Protein AF-A0A534LBA6-F1 (afdb_monomer_lite)

Secondary structure (DSSP, 8-state):
-HHHHHHHHHHHHHHHHHHH-GGGHHHHHHHHHHHHHHHHHHHHHHHHHHHHHHHHHTT--HHHHHHHHHHHHHHHHHHHHHHHHHHHHHHHHHHSPP---

pLDDT: mean 85.12, std 9.24, range [45.56, 92.12]

Foldseek 3Di:
DCLLCVLLVLLVVLCVVLVVDVLLNVQSNVLSVLSNVLSVLLVVLVVLVVVLVVCVVVPHDPVVSVVVVVVSVVSNVVSVVSNVVSSVSSVVSVPDPRPDD

Sequence (101 aa):
MAIALTGIGLFLVFYYTAQTRPATKPWTSTAAMVLLATGLAGALLRVVEFRNWYALISGASFDSLIPLFQITAGLHLAVALAGSTATIVALYGLTRPGSLA

Radius of gyration: 17.68 Å; chains: 1; bounding box: 41×16×56 Å

Structure (mmCIF, N/CA/C/O backbone):
data_AF-A0A534LBA6-F1
#
_entry.id   AF-A0A534LBA6-F1
#
loop_
_atom_site.group_PDB
_atom_site.id
_atom_site.type_symbol
_atom_site.label_atom_id
_atom_site.label_alt_id
_atom_site.label_comp_id
_atom_site.label_asym_id
_atom_site.label_entity_id
_atom_site.label_seq_id
_atom_site.pdbx_PDB_ins_code
_atom_site.Cartn_x
_atom_site.Cartn_y
_atom_site.Cartn_z
_atom_site.occupancy
_atom_site.B_iso_or_equiv
_atom_site.auth_seq_id
_atom_site.auth_comp_id
_atom_site.auth_asym_id
_atom_site.auth_atom_id
_atom_site.pdbx_PDB_model_num
ATOM 1 N N . MET A 1 1 ? 1.694 -7.772 -6.998 1.00 51.47 1 MET A N 1
ATOM 2 C CA . MET A 1 1 ? 0.255 -8.134 -6.978 1.00 51.47 1 MET A CA 1
ATOM 3 C C . MET A 1 1 ? -0.267 -8.307 -5.553 1.00 51.47 1 MET A C 1
ATOM 5 O O . MET A 1 1 ? -1.283 -7.704 -5.239 1.00 51.47 1 MET A O 1
ATOM 9 N N . ALA A 1 2 ? 0.453 -9.026 -4.678 1.00 64.31 2 ALA A N 1
ATOM 10 C CA . ALA A 1 2 ? 0.059 -9.221 -3.278 1.00 64.31 2 ALA A CA 1
ATOM 11 C C . ALA A 1 2 ? -0.204 -7.904 -2.518 1.00 64.31 2 ALA A C 1
ATOM 13 O O . ALA A 1 2 ? -1.281 -7.740 -1.976 1.00 64.31 2 ALA A O 1
ATOM 14 N N . ILE A 1 3 ? 0.705 -6.921 -2.562 1.00 65.69 3 ILE A N 1
ATOM 15 C CA . ILE A 1 3 ? 0.576 -5.674 -1.774 1.00 65.69 3 ILE A CA 1
ATOM 16 C C . ILE A 1 3 ? -0.693 -4.875 -2.119 1.00 65.69 3 ILE A C 1
ATOM 18 O O . ILE A 1 3 ? -1.382 -4.409 -1.218 1.00 65.69 3 ILE A O 1
ATOM 22 N N . ALA A 1 4 ? -1.032 -4.747 -3.406 1.00 70.25 4 ALA A N 1
ATOM 23 C CA . ALA A 1 4 ? -2.202 -3.985 -3.843 1.00 70.25 4 ALA A CA 1
ATOM 24 C C . ALA A 1 4 ? -3.521 -4.643 -3.399 1.00 70.25 4 ALA A C 1
ATOM 26 O O . ALA A 1 4 ? -4.389 -3.985 -2.828 1.00 70.25 4 ALA A O 1
ATOM 27 N N . LEU A 1 5 ? -3.641 -5.959 -3.611 1.00 78.19 5 LEU A N 1
ATOM 28 C CA . LEU A 1 5 ? -4.816 -6.733 -3.201 1.00 78.19 5 LEU A CA 1
ATOM 29 C C . LEU A 1 5 ? -4.942 -6.802 -1.678 1.00 78.19 5 LEU A C 1
ATOM 31 O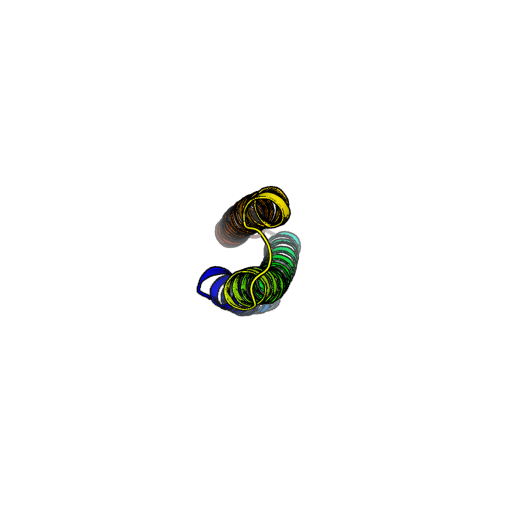 O . LEU A 1 5 ? -6.036 -6.629 -1.148 1.00 78.19 5 LEU A O 1
ATOM 35 N N . THR A 1 6 ? -3.826 -6.989 -0.973 1.00 80.44 6 THR A N 1
ATOM 36 C CA . THR A 1 6 ? -3.790 -6.993 0.491 1.00 80.44 6 THR A CA 1
ATOM 37 C C . THR A 1 6 ? -4.175 -5.627 1.058 1.00 80.44 6 THR A C 1
ATOM 39 O O . THR A 1 6 ? -4.980 -5.576 1.979 1.00 80.44 6 THR A O 1
ATOM 42 N N . GLY A 1 7 ? -3.680 -4.518 0.495 1.00 78.62 7 GLY A N 1
ATOM 43 C CA . GLY A 1 7 ? -4.042 -3.165 0.936 1.00 78.62 7 GLY A CA 1
ATOM 44 C C . GLY A 1 7 ? -5.536 -2.868 0.776 1.00 78.62 7 GLY A C 1
ATOM 45 O O . GLY A 1 7 ? -6.180 -2.416 1.721 1.00 78.62 7 GLY A O 1
ATOM 46 N N . ILE A 1 8 ? -6.117 -3.202 -0.383 1.00 85.62 8 ILE A N 1
ATOM 47 C CA . ILE A 1 8 ? -7.559 -3.031 -0.636 1.00 85.62 8 ILE A CA 1
ATOM 48 C C . ILE A 1 8 ? -8.390 -3.963 0.259 1.00 85.62 8 ILE A C 1
ATOM 50 O O . ILE A 1 8 ? -9.383 -3.533 0.844 1.00 85.62 8 ILE A O 1
ATOM 54 N N . GLY A 1 9 ? -7.981 -5.224 0.411 1.00 86.06 9 GLY A N 1
ATOM 55 C CA . GLY A 1 9 ? -8.666 -6.187 1.275 1.00 86.06 9 GLY A CA 1
ATOM 56 C C . GLY A 1 9 ? -8.666 -5.760 2.744 1.00 86.06 9 GLY A C 1
ATOM 57 O O . GLY A 1 9 ? -9.715 -5.753 3.387 1.00 86.06 9 GLY A O 1
ATOM 58 N N . LEU A 1 10 ? -7.514 -5.331 3.267 1.00 87.56 10 LEU A N 1
ATOM 59 C CA . LEU A 1 10 ? -7.403 -4.827 4.636 1.00 87.56 10 LEU A CA 1
ATOM 60 C C . LEU A 1 10 ? -8.190 -3.527 4.829 1.00 87.56 10 LEU A C 1
ATOM 62 O O . LEU A 1 10 ? -8.815 -3.362 5.875 1.00 87.56 10 LEU A O 1
ATOM 66 N N . PHE A 1 11 ? -8.229 -2.638 3.830 1.00 90.69 11 PHE A N 1
ATOM 67 C CA . PHE A 1 11 ? -9.120 -1.477 3.858 1.00 90.69 11 PHE A CA 1
ATOM 68 C C . PHE A 1 11 ? -10.574 -1.901 4.072 1.00 90.69 11 PHE A C 1
ATOM 70 O O . PHE A 1 11 ? -11.205 -1.406 5.001 1.00 90.69 11 PHE A O 1
ATOM 77 N N . LEU A 1 12 ? -11.095 -2.835 3.269 1.00 90.56 12 LEU A N 1
ATOM 78 C CA . LEU A 1 12 ? -12.486 -3.282 3.387 1.00 90.56 12 LEU A CA 1
ATOM 79 C C . LEU A 1 12 ? -12.779 -3.851 4.782 1.00 90.56 12 LEU A C 1
ATOM 81 O O . LEU A 1 12 ? -13.785 -3.495 5.396 1.00 90.56 12 LEU A O 1
ATOM 85 N N . VAL A 1 13 ? -11.870 -4.675 5.312 1.00 90.69 13 VAL A N 1
ATOM 86 C CA . VAL A 1 13 ? -12.004 -5.280 6.645 1.00 90.69 13 VAL A CA 1
ATOM 87 C C . VAL A 1 13 ? -12.007 -4.217 7.746 1.00 90.69 13 VAL A C 1
ATOM 89 O O . VAL A 1 13 ? -12.921 -4.194 8.577 1.00 90.69 13 VAL A O 1
ATOM 92 N N . PHE A 1 14 ? -11.013 -3.323 7.761 1.00 88.94 14 PHE A N 1
ATOM 93 C CA . PHE A 1 14 ? -10.870 -2.317 8.817 1.00 88.94 14 PHE A CA 1
ATOM 94 C C . PHE A 1 14 ? -11.901 -1.197 8.721 1.00 88.94 14 PHE A C 1
ATOM 96 O O . PHE A 1 14 ? -12.375 -0.704 9.744 1.00 88.94 14 PHE A O 1
ATOM 103 N N . TYR A 1 15 ? -12.301 -0.824 7.508 1.00 88.75 15 TYR A N 1
ATOM 104 C CA . TYR A 1 15 ? -13.355 0.157 7.296 1.00 88.75 15 TYR A CA 1
ATOM 105 C C . TYR A 1 15 ? -14.710 -0.382 7.760 1.00 88.75 15 TYR A C 1
ATOM 107 O O . TYR A 1 15 ? -15.438 0.316 8.464 1.00 88.75 15 TYR A O 1
ATOM 115 N N . TYR A 1 16 ? -15.023 -1.646 7.460 1.00 88.81 16 TYR A N 1
ATOM 116 C CA . TYR A 1 16 ? -16.236 -2.284 7.970 1.00 88.81 16 TYR A CA 1
ATOM 117 C C . TYR A 1 16 ? -16.227 -2.388 9.503 1.00 88.81 16 TYR A C 1
ATOM 119 O O . TYR A 1 16 ? -17.199 -2.009 10.158 1.00 88.81 16 TYR A O 1
ATOM 127 N N . THR A 1 17 ? -15.112 -2.819 10.104 1.00 85.19 17 THR A N 1
ATOM 128 C CA . THR A 1 17 ? -14.998 -2.875 11.576 1.00 85.19 17 THR A CA 1
ATOM 129 C C . THR A 1 17 ? -15.063 -1.499 12.236 1.00 85.19 17 THR A C 1
ATOM 131 O O . THR A 1 17 ? -15.600 -1.376 13.334 1.00 85.19 17 THR A O 1
ATOM 134 N N . ALA A 1 18 ? -14.586 -0.440 11.577 1.00 85.31 18 ALA A N 1
ATOM 135 C CA . ALA A 1 18 ? -14.739 0.932 12.057 1.00 85.31 18 ALA A CA 1
ATOM 136 C C . ALA A 1 18 ? -16.213 1.369 12.148 1.00 85.31 18 ALA A C 1
ATOM 138 O O . ALA A 1 18 ? -16.564 2.149 13.033 1.00 85.31 18 ALA A O 1
ATOM 139 N N . GLN A 1 19 ? -17.087 0.870 11.267 1.00 85.25 19 GLN A N 1
ATOM 140 C CA . GLN A 1 19 ? -18.522 1.174 11.317 1.00 85.25 19 GLN A CA 1
ATOM 141 C C . GLN A 1 19 ? -19.243 0.394 12.421 1.00 85.25 19 GLN A C 1
ATOM 143 O O . GLN A 1 19 ? -20.178 0.916 13.022 1.00 85.25 19 GLN A O 1
ATOM 148 N N . THR A 1 20 ? -18.796 -0.827 12.727 1.00 85.44 20 THR A N 1
ATOM 149 C CA . THR A 1 20 ? -19.409 -1.670 13.768 1.00 85.44 20 THR A CA 1
ATOM 150 C C . THR A 1 20 ? -18.877 -1.391 15.176 1.00 85.44 20 THR A C 1
ATOM 152 O O . THR A 1 20 ? -19.521 -1.767 16.153 1.00 85.44 20 THR A O 1
ATOM 155 N N . ARG A 1 21 ? -17.732 -0.703 15.312 1.00 79.88 21 ARG A N 1
ATOM 156 C CA . ARG A 1 21 ? -17.134 -0.309 16.602 1.00 79.88 21 ARG A CA 1
ATOM 157 C C . ARG A 1 21 ? -16.897 1.209 16.687 1.00 79.88 21 ARG A C 1
ATOM 159 O O . ARG A 1 21 ? -15.770 1.672 16.488 1.00 79.88 21 ARG A O 1
ATOM 166 N N . PRO A 1 22 ? -17.923 2.003 17.056 1.00 77.88 22 PRO A N 1
ATOM 167 C CA . PRO A 1 22 ? -17.838 3.467 17.096 1.00 77.88 22 PRO A CA 1
ATOM 168 C C . PRO A 1 22 ? -16.738 3.989 18.027 1.00 77.88 22 PRO A C 1
ATOM 170 O O . PRO A 1 22 ? -16.058 4.960 17.704 1.00 77.88 22 PRO A O 1
ATOM 173 N N . ALA A 1 23 ? -16.508 3.303 19.151 1.00 79.31 23 ALA A N 1
ATOM 174 C CA . ALA A 1 23 ? -15.525 3.702 20.156 1.00 79.31 23 ALA A CA 1
ATOM 175 C C . ALA A 1 23 ? -14.072 3.676 19.644 1.00 79.31 23 ALA A C 1
ATOM 177 O O . ALA A 1 23 ? -13.212 4.375 20.175 1.00 79.31 23 ALA A O 1
ATOM 178 N N . THR A 1 24 ? -13.766 2.891 18.609 1.00 80.56 24 THR A N 1
ATOM 179 C CA . THR A 1 24 ? -12.416 2.769 18.030 1.00 80.56 24 THR A CA 1
ATOM 180 C C . THR A 1 24 ? -12.324 3.329 16.609 1.00 80.56 24 THR A C 1
ATOM 182 O O . THR A 1 24 ? -11.233 3.386 16.039 1.00 80.56 24 THR A O 1
ATOM 185 N N . LYS A 1 25 ? -13.452 3.818 16.073 1.00 82.88 25 LYS A N 1
ATOM 186 C CA . LYS A 1 25 ? -13.640 4.293 14.697 1.00 82.88 25 LYS A CA 1
ATOM 187 C C . LYS A 1 25 ? -12.588 5.291 14.196 1.00 82.88 25 LYS A C 1
ATOM 189 O O . LYS A 1 25 ? -12.138 5.102 13.068 1.00 82.88 25 LYS A O 1
ATOM 194 N N . PRO A 1 26 ? -12.144 6.313 14.959 1.00 84.94 26 PRO A N 1
ATOM 195 C CA . PRO A 1 26 ? -11.158 7.269 14.447 1.00 84.94 26 PRO A CA 1
ATOM 196 C C . PRO A 1 26 ? -9.832 6.607 14.048 1.00 84.94 26 PRO A C 1
ATOM 198 O O . PRO A 1 26 ? -9.229 6.973 13.042 1.00 84.94 26 PRO A O 1
ATOM 201 N N . TRP A 1 27 ? -9.409 5.587 14.795 1.00 82.94 27 TRP A N 1
ATOM 202 C CA . TRP A 1 27 ? -8.136 4.897 14.586 1.00 82.94 27 TRP A CA 1
ATOM 203 C C . TRP A 1 27 ? -8.234 3.882 13.454 1.00 82.94 27 TRP A C 1
ATOM 205 O O . TRP A 1 27 ? -7.4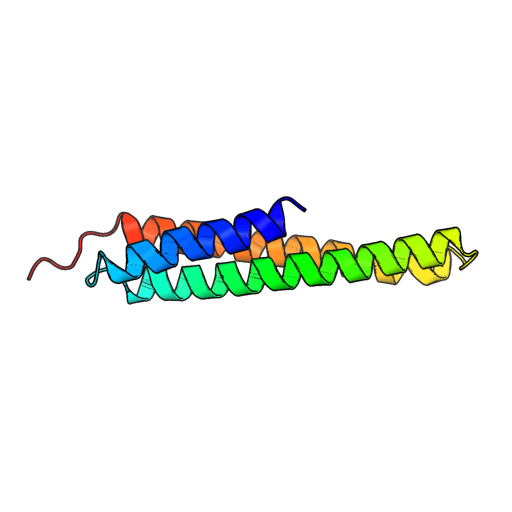31 3.910 12.521 1.00 82.94 27 TRP A O 1
ATOM 215 N N . THR A 1 28 ? -9.261 3.032 13.493 1.00 85.00 28 THR A N 1
ATOM 216 C CA . THR A 1 28 ? -9.477 1.998 12.475 1.00 85.00 28 THR A CA 1
ATOM 217 C C . THR A 1 28 ? -9.853 2.594 11.120 1.00 85.00 28 THR A C 1
ATOM 219 O O . THR A 1 28 ? -9.366 2.112 10.102 1.00 85.00 28 THR A O 1
ATOM 222 N N . SER A 1 29 ? -10.629 3.684 11.075 1.00 86.12 29 SER A N 1
ATOM 223 C CA . SER A 1 29 ? -10.973 4.364 9.818 1.00 86.12 29 SER A CA 1
ATOM 224 C C . SER A 1 29 ? -9.775 5.079 9.198 1.00 86.12 29 SER A C 1
ATOM 226 O O . SER A 1 29 ? -9.586 4.991 7.987 1.00 86.12 29 SER A O 1
ATOM 228 N N . THR A 1 30 ? -8.957 5.775 9.995 1.00 87.25 30 THR A N 1
ATOM 229 C CA . THR A 1 30 ? -7.760 6.459 9.473 1.00 87.25 30 THR A CA 1
ATOM 230 C C . THR A 1 30 ? -6.770 5.443 8.915 1.00 87.25 30 THR A C 1
ATOM 232 O O . THR A 1 30 ? -6.298 5.588 7.790 1.00 87.25 30 THR A O 1
ATOM 235 N N . ALA A 1 31 ? -6.526 4.360 9.654 1.00 88.19 31 ALA A N 1
ATOM 236 C CA . ALA A 1 31 ? -5.671 3.277 9.192 1.00 88.19 31 ALA A CA 1
ATOM 237 C C . ALA A 1 31 ? -6.218 2.588 7.930 1.00 88.19 31 ALA A C 1
ATOM 239 O O . ALA A 1 31 ? -5.456 2.316 7.003 1.00 88.19 31 ALA A O 1
ATOM 240 N N . ALA A 1 32 ? -7.535 2.376 7.842 1.00 89.44 32 ALA A N 1
ATOM 241 C CA . ALA A 1 32 ? -8.169 1.841 6.642 1.00 89.44 32 ALA A CA 1
ATOM 242 C C . ALA A 1 32 ? -7.935 2.749 5.421 1.00 89.44 32 ALA A C 1
ATOM 244 O O . ALA A 1 32 ? -7.569 2.258 4.356 1.00 89.44 32 ALA A O 1
ATOM 245 N N . MET A 1 33 ? -8.075 4.070 5.565 1.00 91.44 33 MET A N 1
ATOM 246 C CA . MET A 1 33 ? -7.824 5.008 4.460 1.00 91.44 33 MET A CA 1
ATOM 247 C C . MET A 1 33 ? -6.371 4.970 3.981 1.00 91.44 33 MET A C 1
ATOM 249 O O . MET A 1 33 ? -6.118 4.988 2.776 1.00 91.44 33 MET A O 1
ATOM 253 N N . VAL A 1 34 ? -5.412 4.849 4.904 1.00 90.62 34 VAL A N 1
ATOM 254 C CA . VAL A 1 34 ? -3.999 4.666 4.541 1.00 90.62 34 VAL A CA 1
ATOM 255 C C . VAL A 1 34 ? -3.802 3.344 3.792 1.00 90.62 34 VAL A C 1
ATOM 257 O O . VAL A 1 34 ? -3.117 3.320 2.773 1.00 90.62 34 VAL A O 1
ATOM 260 N N . LEU A 1 35 ? -4.455 2.260 4.219 1.00 90.44 35 LEU A N 1
ATOM 261 C CA . LEU A 1 35 ? -4.395 0.969 3.528 1.00 90.44 35 LEU A CA 1
ATOM 262 C C . LEU A 1 35 ? -4.972 1.031 2.108 1.00 90.44 35 LEU A C 1
ATOM 264 O O . LEU A 1 35 ? -4.355 0.502 1.182 1.00 90.44 35 LEU A O 1
ATOM 268 N N . LEU A 1 36 ? -6.076 1.754 1.904 1.00 91.38 36 LEU A N 1
ATOM 269 C CA . LEU A 1 36 ? -6.627 2.009 0.572 1.00 91.38 36 LEU A CA 1
ATOM 270 C C . LEU A 1 36 ? -5.621 2.755 -0.311 1.00 91.38 36 LEU A C 1
ATOM 272 O O . LEU A 1 36 ? -5.343 2.323 -1.430 1.00 91.38 36 LEU A O 1
ATOM 276 N N . ALA A 1 37 ? -5.032 3.835 0.207 1.00 89.94 37 ALA A N 1
ATOM 277 C CA . ALA A 1 37 ? -4.024 4.609 -0.511 1.00 89.94 37 ALA A CA 1
ATOM 278 C C . ALA A 1 37 ? -2.796 3.755 -0.866 1.00 89.94 37 ALA A C 1
ATOM 280 O O . ALA A 1 37 ? -2.315 3.812 -1.997 1.00 89.94 37 ALA A O 1
ATOM 281 N N . THR A 1 38 ? -2.325 2.903 0.052 1.00 90.19 38 THR A N 1
ATOM 282 C CA . THR A 1 38 ? -1.210 1.978 -0.218 1.00 90.19 38 THR A CA 1
ATOM 283 C C . THR A 1 38 ? -1.575 0.917 -1.253 1.00 90.19 38 THR A C 1
ATOM 285 O O . THR A 1 38 ? -0.751 0.588 -2.105 1.00 90.19 38 THR A O 1
ATOM 288 N N . GLY A 1 39 ? -2.819 0.430 -1.241 1.00 87.38 39 GLY A N 1
ATOM 289 C CA . GLY A 1 39 ? -3.332 -0.504 -2.237 1.00 87.38 39 GLY A CA 1
ATOM 290 C C . GLY A 1 39 ? -3.329 0.100 -3.643 1.00 87.38 39 GLY A C 1
ATOM 291 O O . GLY A 1 39 ? -2.802 -0.504 -4.580 1.00 87.38 39 GLY A O 1
ATOM 292 N N . LEU A 1 40 ? -3.840 1.329 -3.774 1.00 90.00 40 LEU A N 1
ATOM 293 C CA . LEU A 1 40 ? -3.854 2.086 -5.029 1.00 90.00 40 LEU A CA 1
ATOM 294 C C . LEU A 1 40 ? -2.440 2.437 -5.509 1.00 90.00 40 LEU A C 1
ATOM 296 O O . LEU A 1 40 ? -2.116 2.228 -6.678 1.00 90.00 40 LEU A O 1
ATOM 300 N N . ALA A 1 41 ? -1.572 2.908 -4.610 1.00 89.25 41 ALA A N 1
ATOM 301 C CA . ALA A 1 41 ? -0.177 3.200 -4.926 1.00 89.25 41 ALA A CA 1
ATOM 302 C C . ALA A 1 41 ? 0.563 1.941 -5.402 1.00 89.25 41 ALA A C 1
ATOM 304 O O . ALA A 1 41 ? 1.254 1.980 -6.417 1.00 89.25 41 ALA A O 1
ATOM 305 N N . GLY A 1 42 ? 0.363 0.800 -4.736 1.00 88.56 42 GLY A N 1
ATOM 306 C CA . GLY A 1 42 ? 0.925 -0.483 -5.155 1.00 88.56 42 GLY A CA 1
ATOM 307 C C . GLY A 1 42 ? 0.431 -0.940 -6.533 1.00 88.56 42 GLY A C 1
ATOM 308 O O . GLY A 1 42 ? 1.199 -1.525 -7.296 1.00 88.56 42 GLY A O 1
ATOM 309 N N . ALA A 1 43 ? -0.826 -0.652 -6.888 1.00 88.44 43 ALA A N 1
ATOM 310 C CA . ALA A 1 43 ? -1.353 -0.932 -8.224 1.00 88.44 43 ALA A CA 1
ATOM 311 C C . ALA A 1 43 ? -0.692 -0.046 -9.295 1.00 88.44 43 ALA A C 1
ATOM 313 O O . ALA A 1 43 ? -0.256 -0.555 -10.328 1.00 88.44 43 ALA A O 1
ATOM 314 N N . LEU A 1 44 ? -0.548 1.256 -9.029 1.00 90.88 44 LEU A N 1
ATOM 315 C CA . LEU A 1 44 ? 0.117 2.196 -9.938 1.00 90.88 44 LEU A CA 1
ATOM 316 C C . LEU A 1 44 ? 1.596 1.855 -10.142 1.00 90.88 44 LEU A C 1
ATOM 318 O O . LEU A 1 44 ? 2.070 1.824 -11.277 1.00 90.88 44 LEU A O 1
ATOM 322 N N . LEU A 1 45 ? 2.317 1.539 -9.065 1.00 90.50 45 LEU A N 1
ATOM 323 C CA . LEU A 1 45 ? 3.722 1.137 -9.148 1.00 90.50 45 LEU A 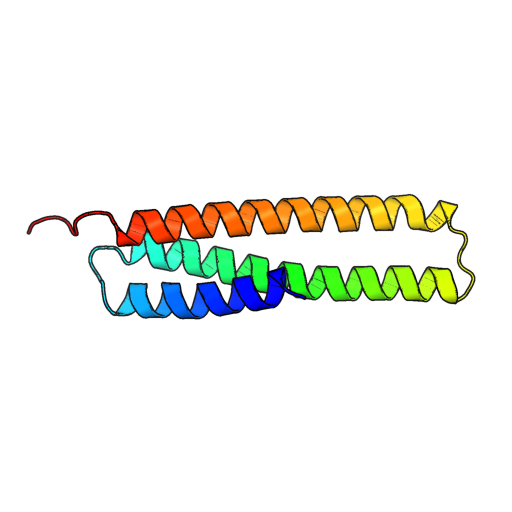CA 1
ATOM 324 C C . LEU A 1 45 ? 3.909 -0.115 -10.000 1.00 90.50 45 LEU A C 1
ATOM 326 O O . LEU A 1 45 ? 4.898 -0.218 -10.721 1.00 90.50 45 LEU A O 1
ATOM 330 N N . ARG A 1 46 ? 2.934 -1.028 -9.996 1.00 86.94 46 ARG A N 1
ATOM 331 C CA . ARG A 1 46 ? 2.972 -2.207 -10.860 1.00 86.94 46 ARG A CA 1
ATOM 332 C C . ARG A 1 46 ? 2.832 -1.856 -12.341 1.00 86.94 46 ARG A C 1
ATOM 334 O O . ARG A 1 46 ? 3.500 -2.471 -13.167 1.00 86.94 46 ARG A O 1
ATOM 341 N N . VAL A 1 47 ? 2.001 -0.868 -12.678 1.00 90.06 47 VAL A N 1
ATOM 342 C CA .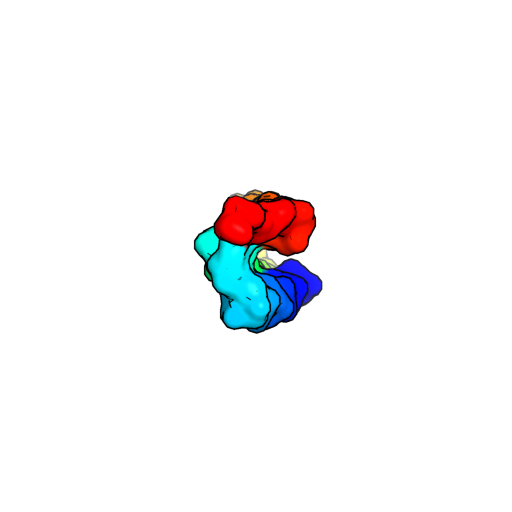 VAL A 1 47 ? 1.886 -0.354 -14.054 1.00 90.06 47 VAL A CA 1
ATOM 343 C C . VAL A 1 47 ? 3.200 0.294 -14.492 1.00 90.06 47 VAL A C 1
ATOM 345 O O . VAL A 1 47 ? 3.667 0.042 -15.601 1.00 90.06 47 VAL A O 1
ATOM 348 N N . VAL A 1 48 ? 3.832 1.080 -13.615 1.00 89.81 48 VAL A N 1
ATOM 349 C CA . VAL A 1 48 ? 5.144 1.694 -13.881 1.00 89.81 48 VAL A CA 1
ATOM 350 C C . VAL A 1 48 ? 6.221 0.628 -14.082 1.00 89.81 48 VAL A C 1
ATOM 352 O O . VAL A 1 48 ? 6.979 0.693 -15.045 1.00 89.81 48 VAL A O 1
ATOM 355 N N . GLU A 1 49 ? 6.256 -0.391 -13.227 1.00 88.50 49 GLU A N 1
ATOM 356 C CA . GLU A 1 49 ? 7.193 -1.506 -13.345 1.00 88.50 49 GLU A CA 1
ATOM 357 C C . GLU A 1 49 ? 7.000 -2.265 -14.664 1.00 88.50 49 GLU A C 1
ATOM 359 O O . GLU A 1 49 ? 7.972 -2.539 -15.364 1.00 88.50 49 GLU A O 1
ATOM 364 N N . PHE A 1 50 ? 5.749 -2.544 -15.050 1.00 90.06 50 PHE A N 1
ATOM 365 C CA . PHE A 1 50 ? 5.439 -3.164 -16.338 1.00 90.06 50 PHE A CA 1
ATOM 366 C C . PHE A 1 50 ? 5.907 -2.298 -17.511 1.00 90.06 50 PHE A C 1
ATOM 368 O O . PHE A 1 50 ? 6.505 -2.813 -18.453 1.00 90.06 50 PHE A O 1
ATOM 375 N N . ARG A 1 51 ? 5.703 -0.976 -17.439 1.00 91.00 51 ARG A N 1
ATOM 376 C CA . ARG A 1 51 ? 6.187 -0.032 -18.455 1.00 91.00 51 ARG A CA 1
ATOM 377 C C . ARG A 1 51 ? 7.712 -0.056 -18.571 1.00 91.00 51 ARG A C 1
ATOM 379 O O . ARG A 1 51 ? 8.227 -0.042 -19.684 1.00 91.00 51 ARG A O 1
ATOM 386 N N . ASN A 1 52 ? 8.422 -0.111 -17.445 1.00 89.00 52 ASN A N 1
ATOM 387 C CA . ASN A 1 52 ? 9.886 -0.165 -17.418 1.00 89.00 52 ASN A CA 1
ATOM 388 C C . ASN A 1 52 ? 10.409 -1.485 -18.009 1.00 89.00 52 ASN A C 1
ATOM 390 O O . ASN A 1 52 ? 11.339 -1.469 -18.813 1.00 89.00 52 ASN A O 1
ATOM 394 N N . TRP A 1 53 ? 9.779 -2.616 -17.676 1.00 89.69 53 TRP A N 1
ATOM 395 C CA . TRP A 1 53 ? 10.098 -3.916 -18.276 1.00 89.69 53 TRP A CA 1
ATOM 396 C C . TRP A 1 53 ? 9.818 -3.954 -19.776 1.00 89.69 53 TRP A C 1
ATOM 398 O O . TRP A 1 53 ? 10.647 -4.436 -20.543 1.00 89.69 53 TRP A O 1
ATOM 408 N N . TYR A 1 54 ? 8.678 -3.413 -20.204 1.00 91.19 54 TYR A N 1
ATOM 409 C CA . TYR A 1 54 ? 8.339 -3.313 -21.619 1.00 91.19 54 TYR A CA 1
ATOM 410 C C . TYR A 1 54 ? 9.369 -2.472 -22.382 1.00 91.19 54 TYR A C 1
ATOM 412 O O . TYR A 1 54 ? 9.849 -2.907 -23.424 1.00 91.19 54 TYR A O 1
ATOM 420 N N . ALA A 1 55 ? 9.769 -1.318 -21.833 1.00 89.56 55 ALA A N 1
ATOM 421 C CA . ALA A 1 55 ? 10.797 -0.464 -22.424 1.00 89.56 55 ALA A CA 1
ATOM 422 C C . ALA A 1 55 ? 12.126 -1.216 -22.610 1.00 89.56 55 ALA A C 1
ATOM 424 O O . ALA A 1 55 ? 12.715 -1.164 -23.691 1.00 89.56 55 ALA A O 1
ATOM 425 N N . LEU A 1 56 ? 12.551 -1.973 -21.593 1.00 89.88 56 LEU A N 1
ATOM 426 C CA . LEU A 1 56 ? 13.765 -2.787 -21.651 1.00 89.88 56 LEU A CA 1
ATOM 427 C C . LEU A 1 56 ? 13.695 -3.839 -22.769 1.00 89.88 56 LEU A C 1
ATOM 429 O O . LEU A 1 56 ? 14.616 -3.949 -23.572 1.00 89.88 56 LEU A O 1
ATOM 433 N N . ILE A 1 57 ? 12.585 -4.579 -22.855 1.00 92.00 57 ILE A N 1
ATOM 434 C CA . ILE A 1 57 ? 12.385 -5.618 -23.880 1.00 92.00 57 ILE A CA 1
ATOM 435 C C . ILE A 1 57 ? 12.274 -5.000 -25.284 1.00 92.00 57 ILE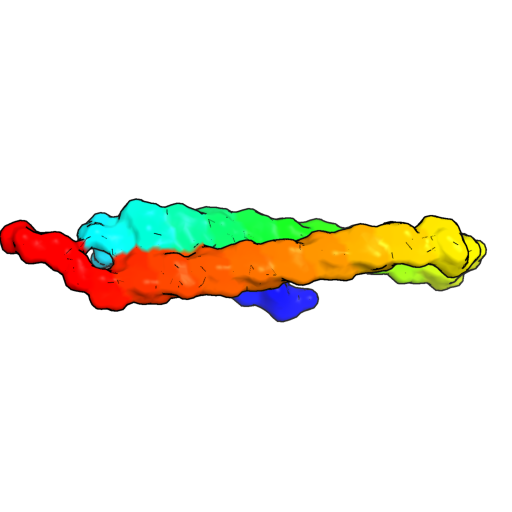 A C 1
ATOM 437 O O . ILE A 1 57 ? 12.720 -5.599 -26.257 1.00 92.00 57 ILE A O 1
ATOM 441 N N . SER A 1 58 ? 11.732 -3.783 -25.396 1.00 92.00 58 SER A N 1
ATOM 442 C CA . SER A 1 58 ? 11.617 -3.044 -26.662 1.00 92.00 58 SER A CA 1
ATOM 443 C C . SER A 1 58 ? 12.933 -2.428 -27.165 1.00 92.00 58 SER A C 1
ATOM 445 O O . SER A 1 58 ? 12.931 -1.759 -28.196 1.00 92.00 58 SER A O 1
ATOM 447 N N . GLY A 1 59 ? 14.052 -2.656 -26.467 1.00 88.56 59 GLY A N 1
ATOM 448 C CA . GLY A 1 59 ? 15.390 -2.248 -26.907 1.00 88.56 59 GLY A CA 1
ATOM 449 C C . GLY A 1 59 ? 15.926 -0.963 -26.273 1.00 88.56 59 GLY A C 1
ATOM 450 O O . GLY A 1 59 ? 16.943 -0.446 -26.733 1.00 88.56 59 GLY A O 1
ATOM 451 N N . ALA A 1 60 ? 15.286 -0.435 -25.224 1.00 87.44 60 ALA A N 1
ATOM 452 C CA . ALA A 1 60 ? 15.865 0.664 -24.455 1.00 87.44 60 ALA A CA 1
ATOM 453 C C . ALA A 1 60 ? 17.146 0.210 -23.732 1.00 87.44 60 ALA A C 1
ATOM 455 O O . ALA A 1 60 ? 17.236 -0.922 -23.250 1.00 87.44 60 ALA A O 1
ATOM 456 N N . SER A 1 61 ? 18.137 1.099 -23.626 1.00 88.44 61 SER A N 1
ATOM 457 C CA . SER A 1 61 ? 19.391 0.773 -22.945 1.00 88.44 61 SER A CA 1
ATOM 458 C C . SER A 1 61 ? 19.157 0.566 -21.450 1.00 88.44 61 SER A C 1
ATOM 460 O O . SER A 1 61 ? 18.502 1.378 -20.790 1.00 88.44 61 SER A O 1
ATOM 462 N N . PHE A 1 62 ? 19.726 -0.507 -20.899 1.00 85.00 62 PHE A N 1
ATOM 463 C CA . PHE A 1 62 ? 19.576 -0.826 -19.481 1.00 85.00 62 PHE A CA 1
ATOM 464 C C . PHE A 1 62 ? 20.065 0.320 -18.584 1.00 85.00 62 PHE A C 1
ATOM 466 O O . PHE A 1 62 ? 19.349 0.703 -17.662 1.00 85.00 62 PHE A O 1
ATOM 473 N N . ASP A 1 63 ? 21.198 0.948 -18.917 1.00 88.19 63 ASP A N 1
ATOM 474 C CA . ASP A 1 63 ? 21.773 2.066 -18.153 1.00 88.19 63 ASP A CA 1
ATOM 475 C C . ASP A 1 63 ? 20.815 3.254 -17.995 1.00 88.19 63 ASP A C 1
ATOM 477 O O . ASP A 1 63 ? 20.795 3.909 -16.953 1.00 88.19 63 ASP A O 1
ATOM 481 N N . SER A 1 64 ? 19.958 3.503 -18.992 1.00 86.75 64 SER A N 1
ATOM 482 C CA . SER A 1 64 ? 18.941 4.558 -18.917 1.00 86.75 64 SER A CA 1
ATOM 483 C C . SER A 1 64 ? 17.759 4.200 -18.004 1.00 86.75 64 SER A C 1
ATOM 485 O O . SER A 1 64 ? 17.092 5.088 -17.472 1.00 86.75 64 SER A O 1
ATOM 487 N N . LEU A 1 65 ? 17.508 2.904 -17.786 1.00 87.69 65 LEU A N 1
ATOM 488 C CA . LEU A 1 65 ? 16.381 2.388 -17.006 1.00 87.69 65 LEU A CA 1
ATOM 489 C C . LEU A 1 65 ? 16.744 2.047 -15.554 1.00 87.69 65 LEU A C 1
ATOM 491 O O . LEU A 1 65 ? 15.844 2.009 -14.714 1.00 87.69 65 LEU A O 1
ATOM 495 N N . ILE A 1 66 ? 18.028 1.843 -15.230 1.00 89.38 66 ILE A N 1
ATOM 496 C CA . ILE A 1 66 ? 18.521 1.616 -13.856 1.00 89.38 66 ILE A CA 1
ATOM 497 C C . ILE A 1 66 ? 17.898 2.586 -12.835 1.00 89.38 66 ILE A C 1
ATOM 499 O O . ILE A 1 66 ? 17.310 2.104 -11.859 1.00 89.38 66 ILE A O 1
ATOM 503 N N . PRO A 1 67 ? 17.949 3.923 -13.022 1.00 90.06 67 PRO A N 1
ATOM 504 C CA . PRO A 1 67 ? 17.380 4.847 -12.042 1.00 90.06 67 PRO A CA 1
ATOM 505 C C . PRO A 1 67 ? 15.861 4.682 -11.896 1.00 90.06 67 PRO A C 1
ATOM 507 O O . PRO A 1 67 ? 15.332 4.779 -10.789 1.00 90.06 67 PRO A O 1
ATOM 510 N N . LEU A 1 68 ? 15.145 4.363 -12.980 1.00 89.00 68 LEU A N 1
ATOM 511 C CA . LEU A 1 68 ? 13.701 4.124 -12.936 1.00 89.00 68 LEU A CA 1
ATOM 512 C C . LEU A 1 68 ? 13.363 2.860 -12.141 1.00 89.00 68 LEU A C 1
ATOM 514 O O . LEU A 1 68 ? 12.425 2.877 -11.341 1.00 89.00 68 LEU A O 1
ATOM 518 N N . PHE A 1 69 ? 14.133 1.783 -12.307 1.00 88.19 69 PHE A N 1
ATOM 519 C CA . PHE A 1 69 ? 13.972 0.570 -11.505 1.00 88.19 69 PHE A CA 1
ATOM 520 C C . PHE A 1 69 ? 14.277 0.818 -10.024 1.00 88.19 69 PHE A C 1
ATOM 522 O O . PHE A 1 69 ? 13.493 0.396 -9.174 1.00 88.19 69 PHE A O 1
ATOM 529 N N . GLN A 1 70 ? 15.346 1.552 -9.703 1.00 92.12 70 GLN A N 1
ATOM 530 C CA . GLN A 1 70 ? 15.699 1.897 -8.321 1.00 92.12 70 GLN A CA 1
ATOM 531 C C . GLN A 1 70 ? 14.618 2.743 -7.636 1.00 92.12 70 GLN A C 1
ATOM 533 O O . GLN A 1 70 ? 14.201 2.420 -6.524 1.00 92.12 70 GLN A O 1
ATOM 538 N N . ILE A 1 71 ? 14.109 3.779 -8.311 1.00 91.25 71 ILE A N 1
ATOM 539 C CA . ILE A 1 71 ? 13.015 4.616 -7.792 1.00 91.25 71 ILE A CA 1
ATOM 540 C C . ILE A 1 71 ? 11.755 3.772 -7.580 1.00 91.25 71 ILE A C 1
ATOM 542 O O . ILE A 1 71 ? 11.132 3.839 -6.521 1.00 91.25 71 ILE A O 1
ATOM 546 N N . THR A 1 72 ? 11.395 2.938 -8.559 1.00 90.38 72 THR A N 1
ATOM 547 C CA . THR A 1 72 ? 10.201 2.082 -8.473 1.00 90.38 72 THR A CA 1
ATOM 548 C C . THR A 1 72 ? 10.323 1.071 -7.328 1.00 90.38 72 THR A C 1
ATOM 550 O O . THR A 1 72 ? 9.347 0.827 -6.619 1.00 90.38 72 THR A O 1
ATOM 553 N N . ALA A 1 73 ? 11.511 0.507 -7.100 1.00 88.06 73 ALA A N 1
ATOM 554 C CA . ALA A 1 73 ? 11.779 -0.391 -5.978 1.00 88.06 73 ALA A CA 1
ATOM 555 C C . ALA A 1 73 ? 11.717 0.337 -4.623 1.00 88.06 73 ALA A C 1
ATOM 557 O O . ALA A 1 73 ? 11.076 -0.153 -3.692 1.00 88.06 73 ALA A O 1
ATOM 558 N N . GLY A 1 74 ? 12.311 1.530 -4.522 1.00 90.88 74 GLY A N 1
ATOM 559 C CA . GLY A 1 74 ? 12.244 2.362 -3.318 1.00 90.88 74 GLY A CA 1
ATOM 560 C C . GLY A 1 74 ? 10.810 2.753 -2.954 1.00 90.88 74 GLY A C 1
ATOM 561 O O . GLY A 1 74 ? 10.408 2.657 -1.794 1.00 90.88 74 GLY A O 1
ATOM 562 N N . LEU A 1 75 ? 9.998 3.104 -3.955 1.00 91.69 75 LEU A N 1
ATOM 563 C CA . LEU A 1 75 ? 8.579 3.401 -3.766 1.00 91.69 75 LEU A CA 1
ATOM 564 C C . LEU A 1 75 ? 7.783 2.169 -3.320 1.00 91.69 75 LEU A C 1
ATOM 566 O O . LEU A 1 75 ? 6.938 2.290 -2.436 1.00 91.69 75 LEU A O 1
ATOM 570 N N . HIS A 1 76 ? 8.066 0.980 -3.862 1.00 89.69 76 HIS A N 1
ATOM 571 C CA . HIS A 1 76 ? 7.437 -0.257 -3.384 1.00 89.69 76 HIS A CA 1
ATOM 572 C C . HIS A 1 76 ? 7.729 -0.510 -1.902 1.00 89.69 76 HIS A C 1
ATOM 574 O O . HIS A 1 76 ? 6.818 -0.859 -1.150 1.00 89.69 76 HIS A O 1
ATOM 580 N N . LEU A 1 77 ? 8.975 -0.297 -1.476 1.00 90.50 77 LEU A N 1
ATOM 581 C CA . LEU A 1 77 ? 9.389 -0.408 -0.078 1.00 90.50 77 LEU A CA 1
ATOM 582 C C . LEU A 1 77 ? 8.650 0.593 0.817 1.00 90.50 77 LEU A C 1
ATOM 584 O O . LEU A 1 77 ? 8.107 0.207 1.851 1.00 90.50 77 LEU A O 1
ATOM 588 N N . ALA A 1 78 ? 8.563 1.856 0.397 1.00 90.00 78 ALA A N 1
ATOM 589 C CA . ALA A 1 78 ? 7.840 2.892 1.132 1.00 90.00 78 ALA A CA 1
ATOM 590 C C . ALA A 1 78 ? 6.343 2.565 1.274 1.00 90.00 78 ALA A C 1
ATOM 592 O O . ALA A 1 78 ? 5.781 2.680 2.364 1.00 90.00 78 ALA A O 1
ATOM 593 N N . VAL A 1 79 ? 5.704 2.092 0.199 1.00 90.06 79 VAL A N 1
ATOM 594 C CA . VAL A 1 79 ? 4.297 1.664 0.212 1.00 90.06 79 VAL A CA 1
ATOM 595 C C . VAL A 1 79 ? 4.093 0.460 1.133 1.00 90.06 79 VAL A C 1
ATOM 597 O O . VAL A 1 79 ? 3.138 0.442 1.910 1.00 90.06 79 VAL A O 1
ATOM 600 N N . ALA A 1 80 ? 4.994 -0.525 1.099 1.00 87.56 80 ALA A N 1
ATOM 601 C CA . ALA A 1 80 ? 4.933 -1.690 1.979 1.00 87.56 80 ALA A CA 1
ATOM 602 C C . ALA A 1 80 ? 5.094 -1.306 3.459 1.00 87.56 80 ALA A C 1
ATOM 604 O O . ALA A 1 80 ? 4.368 -1.822 4.313 1.00 87.56 80 ALA A O 1
ATOM 605 N N . LEU A 1 81 ? 5.995 -0.369 3.766 1.00 91.12 81 LEU A N 1
ATOM 606 C CA . LEU A 1 81 ? 6.200 0.139 5.120 1.00 91.12 81 LEU A CA 1
ATOM 607 C C . LEU A 1 81 ? 4.971 0.905 5.625 1.00 91.12 81 LEU A C 1
ATOM 609 O O . LEU A 1 81 ? 4.512 0.663 6.744 1.00 91.12 81 LEU A O 1
ATOM 613 N N . ALA A 1 82 ? 4.398 1.777 4.792 1.00 89.88 82 ALA A N 1
ATOM 614 C CA . ALA A 1 82 ? 3.176 2.510 5.113 1.00 89.88 82 ALA A CA 1
ATOM 615 C C . ALA A 1 82 ? 1.990 1.560 5.346 1.00 89.88 82 ALA A C 1
ATOM 617 O O . ALA A 1 82 ? 1.280 1.698 6.342 1.00 89.88 82 ALA A O 1
ATOM 618 N N . GLY A 1 83 ? 1.818 0.549 4.487 1.00 88.50 83 GLY A N 1
ATOM 619 C CA . GLY A 1 83 ? 0.769 -0.463 4.632 1.00 88.50 83 GLY A CA 1
ATOM 620 C C . GLY A 1 83 ? 0.941 -1.307 5.896 1.00 88.50 83 GLY A C 1
ATOM 621 O O . GLY A 1 83 ? -0.022 -1.536 6.630 1.00 88.50 83 GLY A O 1
ATOM 622 N N . SER A 1 84 ? 2.174 -1.706 6.215 1.00 89.50 84 SER A N 1
ATOM 623 C CA . SER A 1 84 ? 2.488 -2.441 7.449 1.00 89.50 84 SER A CA 1
ATOM 624 C C . SER A 1 84 ? 2.186 -1.603 8.692 1.00 89.50 84 SER A C 1
ATOM 626 O O . SER A 1 84 ? 1.509 -2.066 9.608 1.00 89.50 84 SER A O 1
ATOM 628 N N . THR A 1 85 ? 2.609 -0.338 8.693 1.00 91.44 85 THR A N 1
ATOM 629 C CA . THR A 1 85 ? 2.360 0.602 9.796 1.00 91.44 85 THR A CA 1
ATOM 630 C C . THR A 1 85 ? 0.865 0.832 9.993 1.00 91.44 85 THR A C 1
ATOM 632 O O . THR A 1 85 ? 0.365 0.732 11.112 1.00 91.44 85 THR A O 1
ATOM 635 N N . ALA A 1 86 ? 0.121 1.065 8.910 1.00 88.94 86 ALA A N 1
ATOM 636 C CA . ALA A 1 86 ? -1.326 1.231 8.967 1.00 88.94 86 ALA A CA 1
ATOM 637 C C . ALA A 1 86 ? -2.027 -0.029 9.489 1.00 88.94 86 ALA A C 1
ATOM 639 O O . ALA A 1 86 ? -2.933 0.072 10.310 1.00 88.94 86 ALA A O 1
ATOM 640 N N . THR A 1 87 ? -1.568 -1.217 9.094 1.00 89.06 87 THR A N 1
ATOM 641 C CA . THR A 1 87 ? -2.093 -2.483 9.624 1.00 89.06 87 THR A CA 1
ATOM 642 C C . THR A 1 87 ? -1.893 -2.572 11.137 1.00 89.06 87 THR A C 1
ATOM 644 O O . THR A 1 87 ? -2.834 -2.897 11.855 1.00 89.06 87 THR A O 1
ATOM 647 N N . ILE A 1 88 ? -0.707 -2.219 11.645 1.00 90.19 88 ILE A N 1
ATOM 648 C CA . ILE A 1 88 ? -0.426 -2.198 13.089 1.00 90.19 88 ILE A CA 1
ATOM 649 C C . ILE A 1 88 ? -1.340 -1.201 13.810 1.00 90.19 88 ILE A C 1
ATOM 651 O O . ILE A 1 88 ? -1.933 -1.549 14.829 1.00 90.19 88 ILE A O 1
ATOM 655 N N . VAL A 1 89 ? -1.508 0.014 13.278 1.00 87.75 89 VAL A N 1
ATOM 656 C CA . VAL A 1 89 ? -2.397 1.033 13.865 1.00 87.75 89 VAL A CA 1
ATOM 657 C C . VAL A 1 89 ? -3.854 0.567 13.867 1.00 87.75 89 VAL A C 1
ATOM 659 O O . VAL A 1 89 ? -4.561 0.770 14.854 1.00 87.75 89 VAL A O 1
ATOM 662 N N . ALA A 1 90 ? -4.307 -0.091 12.799 1.00 86.94 90 ALA A N 1
ATOM 663 C CA . ALA A 1 90 ? -5.648 -0.655 12.729 1.00 86.94 90 ALA A CA 1
ATOM 664 C C . ALA A 1 90 ? -5.848 -1.768 13.768 1.00 86.94 90 ALA A C 1
ATOM 666 O O . ALA A 1 90 ? -6.848 -1.761 14.484 1.00 86.94 90 ALA A O 1
ATOM 667 N N . LEU A 1 91 ? -4.880 -2.683 13.898 1.00 88.00 91 LEU A N 1
ATOM 668 C CA . LEU A 1 91 ? -4.897 -3.757 14.895 1.00 88.00 91 LEU A CA 1
ATOM 669 C C . LEU A 1 91 ? -4.885 -3.207 16.323 1.00 88.00 91 LEU A C 1
ATOM 671 O O . LEU A 1 91 ? -5.689 -3.637 17.144 1.00 88.00 91 LEU A O 1
ATOM 675 N N . TYR A 1 92 ? -4.042 -2.214 16.606 1.00 85.44 92 TYR A N 1
ATOM 676 C CA . TYR A 1 92 ? -4.044 -1.502 17.884 1.00 85.44 92 TYR A CA 1
ATOM 677 C C . TYR A 1 92 ? -5.399 -0.832 18.157 1.00 85.44 92 TYR A C 1
ATOM 679 O O . TYR A 1 92 ? -5.949 -0.921 19.254 1.00 85.44 92 TYR A O 1
ATOM 687 N N . GLY A 1 93 ? -5.987 -0.210 17.132 1.00 82.69 93 GLY A N 1
ATOM 688 C CA . GLY A 1 93 ? -7.332 0.348 17.197 1.00 82.69 93 GLY A CA 1
ATOM 689 C C . GLY A 1 93 ? -8.392 -0.696 17.557 1.00 82.69 93 GLY A C 1
ATOM 690 O O . GLY A 1 93 ? -9.332 -0.365 18.267 1.00 82.69 93 GLY A O 1
ATOM 691 N N . LEU A 1 94 ? -8.243 -1.950 17.125 1.00 82.25 94 LEU A N 1
ATOM 692 C CA . LEU A 1 94 ? -9.168 -3.038 17.459 1.00 82.25 94 LEU A CA 1
ATOM 693 C C . LEU A 1 94 ? -8.995 -3.593 18.878 1.00 82.25 94 LEU A C 1
ATOM 695 O O . LEU A 1 94 ? -9.976 -4.087 19.440 1.00 82.25 94 LEU A O 1
ATOM 699 N N . THR A 1 95 ? -7.778 -3.561 19.427 1.00 80.94 95 THR A N 1
ATOM 700 C CA . THR A 1 95 ? -7.456 -4.140 20.743 1.00 80.94 95 THR A CA 1
ATOM 701 C C . THR A 1 95 ? -7.621 -3.158 21.894 1.00 80.94 95 THR A C 1
ATOM 703 O O . THR A 1 95 ? -7.708 -3.589 23.045 1.00 80.94 95 THR A O 1
ATOM 706 N N . ARG A 1 96 ? -7.699 -1.850 21.621 1.00 73.19 96 ARG A N 1
ATOM 707 C CA . ARG A 1 96 ? -7.945 -0.872 22.682 1.00 73.19 96 ARG A CA 1
ATOM 708 C C . ARG A 1 96 ? -9.351 -1.058 23.274 1.00 73.19 96 ARG A C 1
ATOM 710 O O .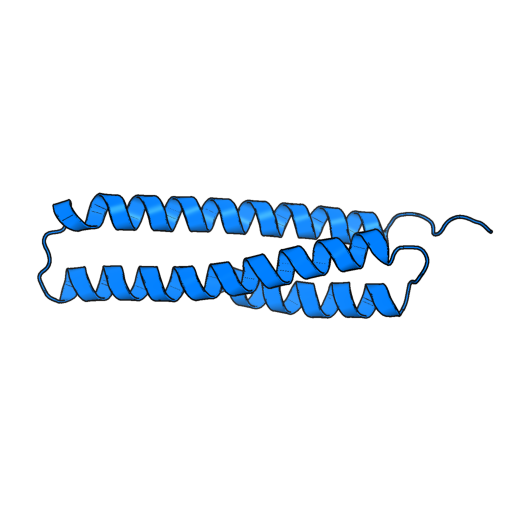 ARG A 1 96 ? -10.314 -1.202 22.512 1.00 73.19 96 ARG A O 1
ATOM 717 N N . PRO A 1 97 ? -9.510 -0.978 24.605 1.00 66.19 97 PRO A N 1
ATOM 718 C CA . PRO A 1 97 ? -10.828 -0.855 25.205 1.00 66.19 97 PRO A CA 1
ATOM 719 C C . PRO A 1 97 ? -11.513 0.384 24.622 1.00 66.19 97 PRO A C 1
ATOM 721 O O . PRO A 1 97 ? -10.926 1.471 24.593 1.00 66.19 97 PRO A O 1
ATOM 724 N N . GLY A 1 98 ? -12.747 0.232 24.133 1.00 62.66 98 GLY A N 1
ATOM 725 C CA . GLY A 1 98 ? -13.613 1.396 23.970 1.00 62.66 98 GLY A CA 1
ATOM 726 C C . GLY A 1 98 ? -13.694 2.071 25.333 1.00 62.66 98 GLY A C 1
ATOM 727 O O . GLY A 1 98 ? -13.828 1.357 26.325 1.00 62.66 98 GLY A O 1
ATOM 728 N N . SER A 1 99 ? -13.508 3.393 25.398 1.00 55.06 99 SER A N 1
ATOM 729 C CA . SER A 1 99 ? -13.597 4.115 26.669 1.00 55.06 99 SER A CA 1
ATOM 730 C C . SER A 1 99 ? -14.840 3.629 27.407 1.00 55.06 99 SER A C 1
ATOM 732 O O . SER A 1 99 ? -15.933 3.701 26.842 1.00 55.06 99 SER A O 1
ATOM 734 N N . LEU A 1 100 ? -14.643 3.076 28.605 1.00 49.66 100 LEU A N 1
ATOM 735 C CA . LEU A 1 100 ? -15.724 2.783 29.534 1.00 49.66 100 LEU A CA 1
ATOM 736 C C . LEU A 1 100 ? -16.441 4.117 29.762 1.00 49.66 100 LEU A C 1
ATOM 738 O O . LEU A 1 100 ? -15.879 5.013 30.391 1.00 49.66 100 LEU A O 1
ATOM 742 N N . ALA A 1 101 ? -17.594 4.272 29.117 1.00 45.56 101 ALA A N 1
ATOM 743 C CA . ALA A 1 101 ? -18.596 5.249 29.502 1.00 45.56 101 ALA A CA 1
ATOM 744 C C . ALA A 1 101 ? -19.380 4.667 30.679 1.00 45.56 101 ALA A C 1
ATOM 746 O O . ALA A 1 101 ? -19.626 3.436 30.647 1.00 45.56 101 ALA A O 1
#